Protein AF-A0A7C2E6B6-F1 (afdb_monomer_lite)

Radius of gyration: 27.92 Å; chains: 1; bounding box: 74×56×69 Å

pLDDT: mean 71.29, std 24.68, range [32.56, 98.0]

Structure (mmCIF, N/CA/C/O backbone):
data_AF-A0A7C2E6B6-F1
#
_entry.id   AF-A0A7C2E6B6-F1
#
loop_
_atom_site.group_PDB
_atom_site.id
_atom_site.type_symbol
_atom_site.label_atom_id
_atom_site.label_alt_id
_atom_site.label_comp_id
_atom_site.label_asym_id
_atom_site.label_entity_id
_atom_site.label_seq_id
_atom_site.pdbx_PDB_ins_code
_atom_site.Cartn_x
_atom_site.Cartn_y
_atom_site.Cartn_z
_atom_site.occupancy
_atom_site.B_iso_or_equiv
_atom_site.auth_seq_id
_atom_site.auth_comp_id
_atom_site.auth_asym_id
_atom_site.auth_atom_id
_atom_site.pdbx_PDB_model_num
ATOM 1 N N . MET A 1 1 ? -21.141 -40.819 -7.712 1.00 43.62 1 MET A N 1
ATOM 2 C CA . MET A 1 1 ? -22.118 -40.168 -8.617 1.00 43.62 1 MET A CA 1
ATOM 3 C C . MET A 1 1 ? -22.092 -38.669 -8.362 1.00 43.62 1 MET A C 1
ATOM 5 O O . MET A 1 1 ? -22.370 -38.271 -7.241 1.00 43.62 1 MET A O 1
ATOM 9 N N . ALA A 1 2 ? -21.717 -37.850 -9.348 1.00 41.03 2 ALA A N 1
ATOM 10 C CA . ALA A 1 2 ? -21.675 -36.394 -9.189 1.00 41.03 2 ALA A CA 1
ATOM 11 C C . ALA A 1 2 ? -23.032 -35.768 -9.557 1.00 41.03 2 ALA A C 1
ATOM 13 O O . ALA A 1 2 ? -23.533 -35.970 -10.664 1.00 41.03 2 ALA A O 1
ATOM 14 N N . LEU A 1 3 ? -23.627 -35.006 -8.636 1.00 54.31 3 LEU A N 1
ATOM 15 C CA . LEU A 1 3 ? -24.857 -34.254 -8.889 1.00 54.31 3 LEU A CA 1
ATOM 16 C C . LEU A 1 3 ? -24.557 -33.070 -9.814 1.00 54.31 3 LEU A C 1
ATOM 18 O O . LEU A 1 3 ? -23.784 -32.177 -9.474 1.00 54.31 3 LEU A O 1
ATOM 22 N N . THR A 1 4 ? -25.165 -33.058 -10.999 1.00 72.69 4 THR A N 1
ATOM 23 C CA . THR A 1 4 ? -24.934 -31.995 -11.983 1.00 72.69 4 THR A CA 1
ATOM 24 C C . THR A 1 4 ? -25.672 -30.706 -11.608 1.00 72.69 4 THR A C 1
ATOM 26 O O . THR A 1 4 ? -26.730 -30.722 -10.976 1.00 72.69 4 THR A O 1
ATOM 29 N N . ARG A 1 5 ? -25.139 -29.563 -12.062 1.00 61.56 5 ARG A N 1
ATOM 30 C CA . ARG A 1 5 ? -25.638 -28.196 -11.794 1.00 61.56 5 ARG A CA 1
ATOM 31 C C . ARG A 1 5 ? -27.146 -27.997 -12.053 1.00 61.56 5 ARG A C 1
ATOM 33 O O . ARG A 1 5 ? -27.762 -27.140 -11.428 1.00 61.56 5 ARG A O 1
ATOM 40 N N . ARG A 1 6 ? -27.757 -28.798 -12.939 1.00 60.09 6 ARG A N 1
ATOM 41 C CA . ARG A 1 6 ? -29.208 -28.784 -13.216 1.00 60.09 6 ARG A CA 1
ATOM 42 C C . ARG A 1 6 ? -30.064 -29.374 -12.088 1.00 60.09 6 ARG A C 1
ATOM 44 O O . ARG A 1 6 ? -31.202 -28.942 -11.937 1.00 60.09 6 ARG A O 1
ATOM 51 N N . SER A 1 7 ? -29.552 -30.320 -11.300 1.00 57.06 7 SER A N 1
ATOM 52 C CA . SER A 1 7 ? -30.304 -30.919 -10.187 1.00 57.06 7 SER A CA 1
ATOM 53 C C . SER A 1 7 ? -30.426 -29.965 -8.997 1.00 57.06 7 SER A C 1
ATOM 55 O O . SER A 1 7 ? -31.479 -29.903 -8.372 1.00 57.06 7 SER A O 1
ATOM 57 N N . PHE A 1 8 ? -29.390 -29.162 -8.731 1.00 56.69 8 PHE A N 1
ATOM 58 C CA . PHE A 1 8 ? -29.372 -28.211 -7.612 1.00 56.69 8 PHE A CA 1
ATOM 59 C C . PHE A 1 8 ? -30.403 -27.078 -7.782 1.00 56.69 8 PHE A C 1
ATOM 61 O O . PHE A 1 8 ? -31.086 -26.696 -6.836 1.00 56.69 8 PHE A O 1
ATOM 68 N N . LEU A 1 9 ? -30.586 -26.589 -9.015 1.00 57.53 9 LEU A N 1
ATOM 69 C CA . LEU A 1 9 ? -31.542 -25.518 -9.328 1.00 57.53 9 LEU A CA 1
ATOM 70 C C . LEU A 1 9 ? -33.015 -25.933 -9.161 1.00 57.53 9 LEU A C 1
ATOM 72 O O . LEU A 1 9 ? -33.855 -25.075 -8.905 1.00 57.53 9 LEU A O 1
ATOM 76 N N . LYS A 1 10 ? -33.340 -27.231 -9.251 1.00 48.59 10 LYS A N 1
ATOM 77 C CA . LYS A 1 10 ? -34.708 -27.723 -9.004 1.00 48.59 10 LYS A CA 1
ATOM 78 C C . LYS A 1 10 ? -35.097 -27.693 -7.523 1.00 48.59 10 LYS A C 1
ATOM 80 O O . LYS A 1 10 ? -36.277 -27.578 -7.222 1.00 48.59 10 LYS A O 1
ATOM 85 N N . ILE A 1 11 ? -34.122 -27.769 -6.614 1.00 53.91 11 ILE A N 1
ATOM 86 C CA . ILE A 1 11 ? -34.356 -27.754 -5.161 1.00 53.91 11 ILE A CA 1
ATOM 87 C C . ILE A 1 11 ? -34.730 -26.337 -4.694 1.00 53.91 11 ILE A C 1
ATOM 89 O O . ILE A 1 11 ? -35.635 -26.172 -3.883 1.00 53.91 11 ILE A O 1
ATOM 93 N N . LEU A 1 12 ? -34.100 -25.305 -5.266 1.00 50.72 12 LEU A N 1
ATOM 94 C CA . LEU A 1 12 ? -34.378 -23.901 -4.931 1.00 50.72 12 LEU A CA 1
ATOM 95 C C . LEU A 1 12 ? -35.751 -23.407 -5.422 1.00 50.72 12 LEU A C 1
ATOM 97 O O . LEU A 1 12 ? -36.333 -22.521 -4.805 1.00 50.72 12 LEU A O 1
ATOM 101 N N . ALA A 1 13 ? -36.297 -23.992 -6.492 1.00 44.94 13 ALA A N 1
ATOM 102 C CA . ALA A 1 13 ? -37.587 -23.589 -7.062 1.00 44.94 13 ALA A CA 1
ATOM 103 C C . ALA A 1 13 ? -38.821 -24.085 -6.274 1.00 44.94 13 ALA A C 1
ATOM 105 O O . ALA A 1 13 ? -39.935 -23.662 -6.571 1.00 44.94 13 ALA A O 1
ATOM 106 N N . ALA A 1 14 ? -38.644 -24.971 -5.287 1.00 43.53 14 ALA A N 1
ATOM 107 C CA . ALA A 1 14 ? -39.734 -25.559 -4.498 1.00 43.53 14 ALA A CA 1
ATOM 108 C C . ALA A 1 14 ? -39.901 -24.935 -3.092 1.00 43.53 14 ALA A C 1
ATOM 110 O O . ALA A 1 14 ? -40.748 -25.375 -2.320 1.00 43.53 14 ALA A O 1
ATOM 111 N N . GLY A 1 15 ? -39.079 -23.937 -2.739 1.00 38.78 15 GLY A N 1
ATOM 112 C CA . GLY A 1 15 ? -38.919 -23.445 -1.362 1.00 38.78 15 GLY A CA 1
ATOM 113 C C . GLY A 1 15 ? -39.832 -22.297 -0.912 1.00 38.78 15 GLY A C 1
ATOM 114 O O . GLY A 1 15 ? -39.659 -21.806 0.199 1.00 38.78 15 GLY A O 1
ATOM 115 N N . THR A 1 16 ? -40.778 -21.831 -1.732 1.00 46.28 16 THR A N 1
ATOM 116 C CA . THR A 1 16 ? -41.697 -20.735 -1.365 1.00 46.28 16 THR A CA 1
ATOM 117 C C . THR A 1 16 ? -43.050 -21.269 -0.897 1.00 46.28 16 THR A C 1
ATOM 119 O O . THR A 1 16 ? -43.982 -21.392 -1.692 1.00 46.28 16 THR A O 1
ATOM 122 N N . ALA A 1 17 ? -43.173 -21.540 0.404 1.00 37.62 17 ALA A N 1
ATOM 123 C CA . ALA A 1 17 ? -44.445 -21.818 1.071 1.00 37.62 17 ALA A CA 1
ATOM 124 C C . ALA A 1 17 ? -44.650 -20.849 2.247 1.00 37.62 17 ALA A C 1
ATOM 126 O O . ALA A 1 17 ? -43.731 -20.586 3.022 1.00 37.62 17 ALA A O 1
ATOM 127 N N . LEU A 1 18 ? -45.853 -20.280 2.342 1.00 40.56 18 LEU A N 1
ATOM 128 C CA . LEU A 1 18 ? -46.189 -19.219 3.289 1.00 40.56 18 LEU A CA 1
ATOM 129 C C . LEU A 1 18 ? -46.326 -19.745 4.725 1.00 40.56 18 LEU A C 1
ATOM 131 O O . LEU A 1 18 ? -46.885 -20.816 4.946 1.00 40.56 18 LEU A O 1
ATOM 135 N N . ALA A 1 19 ? -45.981 -18.901 5.700 1.00 36.59 19 ALA A N 1
ATOM 136 C CA . ALA A 1 19 ? -46.502 -18.993 7.062 1.00 36.59 19 ALA A CA 1
ATOM 137 C C . ALA A 1 19 ? -46.957 -17.602 7.536 1.00 36.59 19 ALA A C 1
ATOM 139 O O . ALA A 1 19 ? -46.183 -16.826 8.094 1.00 36.59 19 ALA A O 1
ATOM 140 N N . ALA A 1 20 ? -48.225 -17.271 7.282 1.00 38.84 20 ALA A N 1
ATOM 141 C CA . ALA A 1 20 ? -48.877 -16.125 7.908 1.00 38.84 20 ALA A CA 1
ATOM 142 C C . ALA A 1 20 ? -49.368 -16.520 9.314 1.00 38.84 20 ALA A C 1
ATOM 144 O O . ALA A 1 20 ? -50.011 -17.555 9.476 1.00 38.84 20 ALA A O 1
ATOM 145 N N . GLY A 1 21 ? -49.087 -15.685 10.318 1.00 33.78 21 GLY A N 1
ATOM 146 C CA . GLY A 1 21 ? -49.515 -15.853 11.713 1.00 33.78 21 GLY A CA 1
ATOM 147 C C . GLY A 1 21 ? -50.022 -14.522 12.291 1.00 33.78 21 GLY A C 1
ATOM 148 O O . GLY A 1 21 ? -49.606 -13.463 11.814 1.00 33.78 21 GLY A O 1
ATOM 149 N N . PRO A 1 22 ? -50.980 -14.530 13.236 1.00 37.94 22 PRO A N 1
ATOM 150 C CA . PRO A 1 22 ? -51.952 -13.444 13.348 1.00 37.94 22 PRO A CA 1
ATOM 151 C C . PRO A 1 22 ? -51.497 -12.225 14.162 1.00 37.94 22 PRO A C 1
ATOM 153 O O . PRO A 1 22 ? -50.759 -12.316 15.141 1.00 37.94 22 PRO A O 1
ATOM 156 N N . ARG A 1 23 ? -52.074 -11.068 13.814 1.00 44.28 23 ARG A N 1
ATOM 157 C CA . ARG A 1 23 ? -52.082 -9.868 14.661 1.00 44.28 23 ARG A CA 1
ATOM 158 C C . ARG A 1 23 ? -53.018 -10.087 15.855 1.00 44.28 23 ARG A C 1
ATOM 160 O O . ARG A 1 23 ? -54.232 -10.069 15.678 1.00 44.28 23 ARG A O 1
ATOM 167 N N . VAL A 1 24 ? -52.471 -10.188 17.064 1.00 35.06 24 VAL A N 1
ATOM 168 C CA . VAL A 1 24 ? -53.233 -10.010 18.312 1.00 35.06 24 VAL A CA 1
ATOM 169 C C . VAL A 1 24 ? -52.548 -8.936 19.147 1.00 35.06 24 VAL A C 1
ATOM 171 O O . VAL A 1 24 ? -51.492 -9.154 19.731 1.00 35.06 24 VAL A O 1
ATOM 174 N N . GLY A 1 25 ? -53.148 -7.747 19.179 1.00 42.09 25 GLY A N 1
ATOM 175 C CA . GLY A 1 25 ? -52.716 -6.671 20.061 1.00 42.09 25 GLY A CA 1
ATOM 176 C C . GLY A 1 25 ? -53.422 -6.764 21.409 1.00 42.09 25 GLY A C 1
ATOM 177 O O . GLY A 1 25 ? -54.608 -6.458 21.497 1.00 42.09 25 GLY A O 1
ATOM 178 N N . SER A 1 26 ? -52.697 -7.110 22.473 1.00 38.19 26 SER A N 1
ATOM 179 C CA . SER A 1 26 ? -53.194 -7.013 23.851 1.00 38.19 26 SER A CA 1
ATOM 180 C C . SER A 1 26 ? -52.127 -6.458 24.800 1.00 38.19 26 SER A C 1
ATOM 182 O O . SER A 1 26 ? -51.261 -7.149 25.323 1.0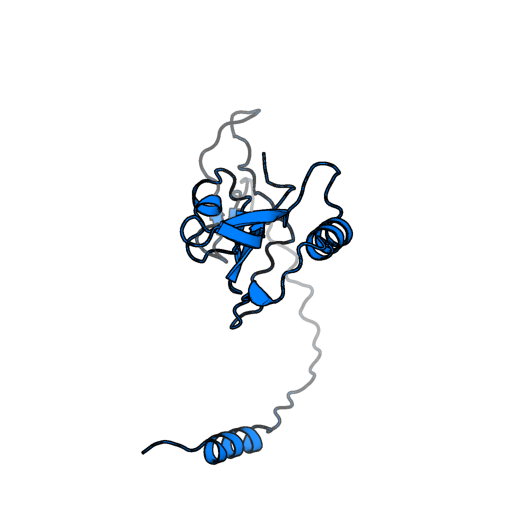0 38.19 26 SER A O 1
ATOM 184 N N . ARG A 1 27 ? -52.224 -5.141 25.006 1.00 41.56 27 ARG A N 1
ATOM 185 C CA . ARG A 1 27 ? -51.705 -4.327 26.123 1.00 41.56 27 ARG A CA 1
ATOM 186 C C . ARG A 1 27 ? -51.129 -5.115 27.327 1.00 41.56 27 ARG A C 1
ATOM 188 O O . ARG A 1 27 ? -51.830 -5.289 28.320 1.00 41.56 27 ARG A O 1
ATOM 195 N N . LEU A 1 28 ? -49.843 -5.485 27.303 1.00 38.78 28 LEU A N 1
ATOM 196 C CA . LEU A 1 28 ? -49.157 -6.016 28.500 1.00 38.78 28 LEU A CA 1
ATOM 197 C C . LEU A 1 28 ? -47.658 -5.650 28.624 1.00 38.78 28 LEU A C 1
ATOM 199 O O . LEU A 1 28 ? -46.944 -6.227 29.435 1.00 38.78 28 LEU A O 1
ATOM 203 N N . GLY A 1 29 ? -47.174 -4.664 27.857 1.00 36.28 29 GLY A N 1
ATOM 204 C CA . GLY A 1 29 ? -45.748 -4.288 27.808 1.00 36.28 29 GLY A CA 1
ATOM 205 C C . GLY A 1 29 ? -45.282 -3.180 28.769 1.00 36.28 29 GLY A C 1
ATOM 206 O O . GLY A 1 29 ? -44.091 -2.902 28.831 1.00 36.28 29 GLY A O 1
ATOM 207 N N . SER A 1 30 ? -46.177 -2.520 29.514 1.00 38.19 30 SER A N 1
ATOM 208 C CA . SER A 1 30 ? -45.861 -1.277 30.253 1.00 38.19 30 SER A CA 1
ATOM 209 C C . SER A 1 30 ? -45.691 -1.429 31.774 1.00 38.19 30 SER A C 1
ATOM 211 O O . SER A 1 30 ? -45.700 -0.431 32.493 1.00 38.19 30 SER A O 1
ATOM 213 N N . ARG A 1 31 ? -45.542 -2.657 32.297 1.00 39.28 31 ARG A N 1
ATOM 214 C CA . ARG A 1 31 ? -45.446 -2.918 33.753 1.00 39.28 31 ARG A CA 1
ATOM 215 C C . ARG A 1 31 ? -44.170 -3.624 34.237 1.00 39.28 31 ARG A C 1
ATOM 217 O O . ARG A 1 31 ? -44.100 -3.940 35.418 1.00 39.28 31 ARG A O 1
ATOM 224 N N . LEU A 1 32 ? -43.147 -3.793 33.391 1.00 35.84 32 LEU A N 1
ATOM 225 C CA . LEU A 1 32 ? -41.820 -4.293 33.810 1.00 35.84 32 LEU A CA 1
ATOM 226 C C . LEU A 1 32 ? -40.727 -3.211 33.950 1.00 35.84 32 LEU A C 1
ATOM 228 O O . LEU A 1 32 ? -39.594 -3.532 34.282 1.00 35.84 32 LEU A O 1
ATOM 232 N N . PHE A 1 33 ? -41.066 -1.926 33.793 1.00 36.03 33 PHE A N 1
ATOM 233 C CA . PHE A 1 33 ? -40.167 -0.793 34.094 1.00 36.03 33 PHE A CA 1
ATOM 234 C C . PHE A 1 33 ? -40.388 -0.181 35.491 1.00 36.03 33 PHE A C 1
ATOM 236 O O . PHE A 1 33 ? -39.982 0.945 35.769 1.00 36.03 33 PHE A O 1
ATOM 243 N N . SER A 1 34 ? -41.037 -0.913 36.400 1.00 40.44 34 SER A N 1
ATOM 244 C CA . SER A 1 34 ? -41.232 -0.484 37.785 1.00 40.44 34 SER A CA 1
ATOM 245 C C . SER A 1 34 ? -40.892 -1.618 38.747 1.00 40.44 34 SER A C 1
ATOM 247 O O . SER A 1 34 ? -41.419 -2.717 38.607 1.00 40.44 34 SER A O 1
ATOM 249 N N . ARG A 1 35 ? -40.084 -1.297 39.769 1.00 40.59 35 ARG A N 1
ATOM 250 C CA . ARG A 1 35 ? -39.689 -2.152 40.910 1.00 40.59 35 ARG A CA 1
ATOM 251 C C . ARG A 1 35 ? -38.578 -3.190 40.670 1.00 40.59 35 ARG A C 1
ATOM 253 O O . ARG A 1 35 ? -38.753 -4.364 40.965 1.00 40.59 35 ARG A O 1
ATOM 260 N N . LEU A 1 36 ? -37.364 -2.706 40.404 1.00 32.56 36 LEU A N 1
ATOM 261 C CA . LEU A 1 36 ? -36.215 -3.165 41.198 1.00 32.56 36 LEU A CA 1
ATOM 262 C C . LEU A 1 36 ? -35.623 -1.989 41.987 1.00 32.56 36 LEU A C 1
ATOM 264 O O . LEU A 1 36 ? -34.677 -1.335 41.566 1.00 32.56 36 LEU A O 1
ATOM 268 N N . ARG A 1 37 ? -36.189 -1.740 43.175 1.00 46.34 37 ARG A N 1
ATOM 269 C CA . ARG A 1 37 ? -35.421 -1.149 44.278 1.00 46.34 37 ARG A CA 1
ATOM 270 C C . ARG A 1 37 ? -34.690 -2.300 44.967 1.00 46.34 37 ARG A C 1
ATOM 272 O O . ARG A 1 37 ? -35.251 -2.918 45.866 1.00 46.34 37 ARG A O 1
ATOM 279 N N . LEU A 1 38 ? -33.474 -2.600 44.522 1.00 40.53 38 LEU A N 1
ATOM 280 C CA . LEU A 1 38 ? -32.524 -3.378 45.319 1.00 40.53 38 LEU A CA 1
ATOM 281 C C . LEU A 1 38 ? -31.778 -2.401 46.233 1.00 40.53 38 LEU A C 1
ATOM 283 O O . LEU A 1 38 ? -31.383 -1.319 45.799 1.00 40.53 38 LEU A O 1
ATOM 287 N N . GLY A 1 39 ? -31.689 -2.728 47.520 1.00 34.34 39 GLY A N 1
ATOM 288 C CA . GLY A 1 39 ? -31.231 -1.786 48.539 1.00 34.34 39 GLY A CA 1
ATOM 289 C C . GLY A 1 39 ? -29.712 -1.624 48.595 1.00 34.34 39 GLY A C 1
ATOM 290 O O . GLY A 1 39 ? -28.982 -2.594 48.434 1.00 34.34 39 GLY A O 1
ATOM 291 N N . GLY A 1 40 ? -29.265 -0.405 48.913 1.00 36.81 40 GLY A N 1
ATOM 292 C CA . GLY A 1 40 ? -28.049 -0.105 49.690 1.00 36.81 40 GLY A CA 1
ATOM 293 C C . GLY A 1 40 ? -26.661 -0.439 49.119 1.00 36.81 40 GLY A C 1
ATOM 294 O O . GLY A 1 40 ? -25.688 0.142 49.586 1.00 36.81 40 GLY A O 1
ATOM 295 N N . GLY A 1 41 ? -26.536 -1.336 48.142 1.00 40.34 41 GLY A N 1
ATOM 296 C CA . GLY A 1 41 ? -25.256 -1.769 47.578 1.00 40.34 41 GLY A CA 1
ATOM 297 C C . GLY A 1 41 ? -24.969 -1.150 46.212 1.00 40.34 41 GLY A C 1
ATOM 298 O O . GLY A 1 41 ? -25.848 -1.102 45.350 1.00 40.34 41 GLY A O 1
ATOM 299 N N . ARG A 1 42 ? -23.721 -0.719 45.981 1.00 44.25 42 ARG A N 1
ATOM 300 C CA . ARG A 1 42 ? -23.242 -0.393 44.627 1.00 44.25 42 ARG A CA 1
ATOM 301 C C . ARG A 1 42 ? -23.303 -1.668 43.780 1.00 44.25 42 ARG A C 1
ATOM 303 O O . ARG A 1 42 ? -22.657 -2.656 44.121 1.00 44.25 42 ARG A O 1
ATOM 310 N N . LEU A 1 43 ? -24.072 -1.646 42.690 1.00 44.41 43 LEU A N 1
ATOM 311 C CA . LEU A 1 43 ? -24.047 -2.724 41.700 1.00 44.41 43 LEU A CA 1
ATOM 312 C C . LEU A 1 43 ? -22.628 -2.837 41.113 1.00 44.41 43 LEU A C 1
ATOM 314 O O . LEU A 1 43 ? -21.997 -1.802 40.879 1.00 44.41 43 LEU A O 1
ATOM 318 N N . PRO A 1 44 ? -22.112 -4.055 40.875 1.00 53.09 44 PRO A N 1
ATOM 319 C CA . PRO A 1 44 ? -20.805 -4.223 40.257 1.00 53.09 44 PRO A CA 1
ATOM 320 C C . PRO A 1 44 ? -20.800 -3.633 38.844 1.00 53.09 44 PRO A C 1
ATOM 322 O O . PRO A 1 44 ? -21.740 -3.835 38.075 1.00 53.09 44 PRO A O 1
ATOM 325 N N . ALA A 1 45 ? -19.722 -2.933 38.488 1.00 56.69 45 ALA A N 1
ATOM 326 C CA . ALA A 1 45 ? -19.503 -2.492 37.118 1.00 56.69 45 ALA A CA 1
ATOM 327 C C . ALA A 1 45 ? -19.277 -3.726 36.231 1.00 56.69 45 ALA A C 1
ATOM 329 O O . ALA A 1 45 ? -18.268 -4.418 36.357 1.00 56.69 45 ALA A O 1
ATOM 330 N N . LEU A 1 46 ? -20.244 -4.018 35.363 1.00 54.12 46 LEU A N 1
ATOM 331 C CA . LEU A 1 46 ? -20.170 -5.089 34.376 1.00 54.12 46 LEU A CA 1
ATOM 332 C C . LEU A 1 46 ? -19.727 -4.500 33.033 1.00 54.12 46 LEU A C 1
ATOM 334 O O . LEU A 1 46 ? -20.348 -3.561 32.539 1.00 54.12 46 LEU A O 1
ATOM 338 N N . VAL A 1 47 ? -18.675 -5.058 32.438 1.00 57.34 47 VAL A N 1
ATOM 339 C CA . VAL A 1 47 ? -18.130 -4.644 31.134 1.00 57.34 47 VAL A CA 1
ATOM 340 C C . VAL A 1 47 ? -18.193 -5.830 30.171 1.00 57.34 47 VAL A C 1
ATOM 342 O O . VAL A 1 47 ? -18.080 -6.981 30.588 1.00 57.34 47 VAL A O 1
ATOM 345 N N . ALA A 1 48 ? -18.414 -5.583 28.880 1.00 58.28 48 ALA A N 1
ATOM 346 C CA . ALA A 1 48 ? -18.426 -6.648 27.878 1.00 58.28 48 ALA A CA 1
ATOM 347 C C . ALA A 1 48 ? -17.038 -7.300 27.745 1.00 58.28 48 ALA A C 1
ATOM 349 O O . ALA A 1 48 ? -16.034 -6.598 27.623 1.00 58.28 48 ALA A O 1
ATOM 350 N N . SER A 1 49 ? -16.985 -8.635 27.739 1.00 47.16 49 SER A N 1
ATOM 351 C CA . SER A 1 49 ? -15.735 -9.370 27.543 1.00 47.16 49 SER A CA 1
ATOM 352 C C . SER A 1 49 ? -15.191 -9.153 26.125 1.00 47.16 49 SER A C 1
ATOM 354 O O . SER A 1 49 ? -15.931 -9.365 25.158 1.00 47.16 49 SER A O 1
ATOM 356 N N . PRO A 1 50 ? -13.904 -8.790 25.960 1.00 48.56 50 PRO A N 1
ATOM 357 C CA . PRO A 1 50 ? -13.267 -8.758 24.647 1.00 48.56 50 PRO A CA 1
ATOM 358 C C . PRO A 1 50 ? -13.003 -10.168 24.087 1.00 48.56 50 PRO A C 1
ATOM 360 O O . PRO A 1 50 ? -12.843 -10.317 22.879 1.00 48.56 50 PRO A O 1
ATOM 363 N N . GLU A 1 51 ? -12.983 -11.194 24.944 1.00 45.22 51 GLU A N 1
ATOM 364 C CA . GLU A 1 51 ? -12.660 -12.586 24.593 1.00 45.22 51 GLU A CA 1
ATOM 365 C C . GLU A 1 51 ? -13.908 -13.426 24.271 1.00 45.22 51 GLU A C 1
ATOM 367 O O . GLU A 1 51 ? -13.814 -14.433 23.572 1.00 45.22 51 GLU A O 1
ATOM 372 N N . ALA A 1 52 ? -15.087 -13.012 24.756 1.00 47.94 52 ALA A N 1
ATOM 373 C CA . ALA A 1 52 ? -16.347 -13.739 24.597 1.00 47.94 52 ALA A CA 1
ATOM 374 C C . ALA A 1 52 ? -17.519 -12.781 24.275 1.00 47.94 52 ALA A C 1
ATOM 376 O O . ALA A 1 52 ? -18.054 -12.127 25.179 1.00 47.94 52 ALA A O 1
ATOM 377 N N . PRO A 1 53 ? -17.953 -12.670 23.002 1.00 51.34 53 PRO A N 1
ATOM 378 C CA . PRO A 1 53 ? -19.031 -11.761 22.624 1.00 51.34 53 PRO A CA 1
ATOM 379 C C . PRO A 1 53 ? -20.357 -12.166 23.284 1.00 51.34 53 PRO A C 1
ATOM 381 O O . PRO A 1 53 ? -20.807 -13.302 23.168 1.00 51.34 53 PRO A O 1
ATOM 384 N N . GLY A 1 54 ? -20.997 -11.209 23.961 1.00 47.06 54 GLY A N 1
ATOM 385 C CA . GLY A 1 54 ? -22.243 -11.424 24.708 1.00 47.06 54 GLY A CA 1
ATOM 386 C C . GLY A 1 54 ? -22.051 -11.781 26.187 1.00 47.06 54 GLY A C 1
ATOM 387 O O . GLY A 1 54 ? -23.029 -11.791 26.931 1.00 47.06 54 GLY A O 1
ATOM 388 N N . THR A 1 55 ? -20.819 -12.013 26.646 1.00 42.62 55 THR A N 1
ATOM 389 C CA . THR A 1 55 ? -20.518 -12.226 28.068 1.00 42.62 55 THR A CA 1
ATOM 390 C C . THR A 1 55 ? -20.188 -10.901 28.754 1.00 42.62 55 THR A C 1
ATOM 392 O O . THR A 1 55 ? -19.366 -10.126 28.265 1.00 42.62 55 THR A O 1
ATOM 395 N N . LEU A 1 56 ? -20.804 -10.645 29.911 1.00 46.47 56 LEU A N 1
ATOM 396 C CA . LEU A 1 56 ? -20.434 -9.542 30.797 1.00 46.47 56 LEU A CA 1
ATOM 397 C C . LEU A 1 56 ? -19.476 -10.047 31.881 1.00 46.47 56 LEU A C 1
ATOM 399 O O . LEU A 1 56 ? -19.768 -11.033 32.554 1.00 46.47 56 LEU A O 1
ATOM 403 N N . VAL A 1 57 ? -18.354 -9.355 32.058 1.00 55.00 57 VAL A N 1
ATOM 404 C CA . VAL A 1 57 ? -17.342 -9.628 33.084 1.00 55.00 57 VAL A CA 1
ATOM 405 C C . VAL A 1 57 ? -17.385 -8.516 34.127 1.00 55.00 57 VAL A C 1
ATOM 407 O O . VAL A 1 57 ? -17.518 -7.334 33.809 1.00 55.00 57 VAL A O 1
ATOM 410 N N . GLN A 1 58 ? -17.296 -8.906 35.393 1.00 51.91 58 GLN A N 1
ATOM 411 C CA . GLN A 1 58 ? -17.281 -7.987 36.521 1.00 51.91 58 GLN A CA 1
ATOM 412 C C . GLN A 1 58 ? -15.912 -7.315 36.644 1.00 51.91 58 GLN A C 1
ATOM 414 O O . GLN A 1 58 ? -14.898 -7.989 36.812 1.00 51.91 58 GLN A O 1
ATOM 419 N N . LEU A 1 59 ? -15.885 -5.983 36.588 1.00 54.41 59 LEU A N 1
ATOM 420 C CA . LEU A 1 59 ? -14.664 -5.196 36.715 1.00 54.41 59 LEU A CA 1
ATOM 421 C C . LEU A 1 59 ? -14.242 -5.133 38.193 1.00 54.41 59 LEU A C 1
ATOM 423 O O . LEU A 1 59 ? -14.653 -4.253 38.950 1.00 54.41 59 LEU A O 1
ATOM 427 N N . SER A 1 60 ? -13.464 -6.123 38.625 1.00 47.72 60 SER A N 1
ATOM 428 C CA . SER A 1 60 ? -12.947 -6.245 39.990 1.00 47.72 60 SER A CA 1
ATOM 429 C C . SER A 1 60 ? -11.498 -5.766 40.110 1.00 47.72 60 SER A C 1
ATOM 431 O O . SER A 1 60 ? -10.660 -6.168 39.310 1.00 47.72 60 SER A O 1
ATOM 433 N N . GLY A 1 61 ? -11.185 -5.031 41.184 1.00 50.72 61 GLY A N 1
ATOM 434 C CA . GLY A 1 61 ? -9.808 -4.866 41.673 1.00 50.72 61 GLY A CA 1
ATOM 435 C C . GLY A 1 61 ? -9.036 -3.679 41.096 1.00 50.72 61 GLY A C 1
ATOM 436 O O . GLY A 1 61 ? -8.055 -3.863 40.387 1.00 50.72 61 GLY A O 1
ATOM 437 N N . LEU A 1 62 ? -9.448 -2.457 41.440 1.00 43.38 62 LEU A N 1
ATOM 438 C CA . LEU A 1 62 ? -8.825 -1.216 40.976 1.00 43.38 62 LEU A CA 1
ATOM 439 C C . LEU A 1 62 ? -8.893 -0.126 42.100 1.00 43.38 62 LEU A C 1
ATOM 441 O O . LEU A 1 62 ? -9.996 0.015 42.620 1.00 43.38 62 LEU A O 1
ATOM 445 N N . PRO A 1 63 ? -7.820 0.655 42.461 1.00 42.69 63 PRO A N 1
ATOM 446 C CA . PRO A 1 63 ? -7.804 1.913 43.299 1.00 42.69 63 PRO A CA 1
ATOM 447 C C . PRO A 1 63 ? -7.577 3.345 42.661 1.00 42.69 63 PRO A C 1
ATOM 449 O O . PRO A 1 63 ? -6.622 3.571 41.941 1.00 42.69 63 PRO A O 1
ATOM 452 N N . GLY A 1 64 ? -8.385 4.377 42.976 1.00 44.03 64 GLY A N 1
ATOM 453 C CA . GLY A 1 64 ? -8.513 5.680 42.258 1.00 44.03 64 GLY A CA 1
ATOM 454 C C . GLY A 1 64 ? -8.724 6.882 43.179 1.00 44.03 64 GLY A C 1
ATOM 455 O O . GLY A 1 64 ? -8.178 6.854 44.273 1.00 44.03 64 GLY A O 1
ATOM 456 N N . SER A 1 65 ? -9.483 7.922 42.785 1.00 46.94 65 SER A N 1
ATOM 457 C CA . SER A 1 65 ? -9.506 9.226 43.503 1.00 46.94 65 SER A CA 1
ATOM 458 C C . SER A 1 65 ? -9.823 9.141 45.000 1.00 46.94 65 SER A C 1
ATOM 460 O O . SER A 1 65 ? -9.323 9.946 45.778 1.00 46.94 65 SER A O 1
ATOM 462 N N . ASP A 1 66 ? -10.602 8.136 45.393 1.00 45.47 66 ASP A N 1
ATOM 463 C CA . ASP A 1 66 ? -10.995 7.833 46.772 1.00 45.47 66 ASP A CA 1
ATOM 464 C C . ASP A 1 66 ? -10.587 6.397 47.178 1.00 45.47 66 ASP A C 1
ATOM 466 O O . ASP A 1 66 ? -11.086 5.834 48.149 1.00 45.47 66 ASP A O 1
ATOM 470 N N . GLY A 1 67 ? -9.663 5.783 46.428 1.00 47.09 67 GLY A N 1
ATOM 471 C CA . GLY A 1 67 ? -9.173 4.419 46.647 1.00 47.09 67 GLY A CA 1
ATOM 472 C C . GLY A 1 67 ? -9.815 3.317 45.783 1.00 47.09 67 GLY A C 1
ATOM 473 O O . GLY A 1 67 ? -9.515 2.154 46.033 1.00 47.09 67 GLY A O 1
ATOM 474 N N . GLY A 1 68 ? -10.626 3.641 44.748 1.00 38.09 68 GLY A N 1
ATOM 475 C CA . GLY A 1 68 ? -11.131 2.720 43.678 1.00 38.09 68 GLY A CA 1
ATOM 476 C C . GLY A 1 68 ? -10.844 3.182 42.204 1.00 38.09 68 GLY A C 1
ATOM 477 O O . GLY A 1 68 ? -11.296 4.277 41.892 1.00 38.09 68 GLY A O 1
ATOM 478 N N . VAL A 1 69 ? -10.053 2.501 41.321 1.00 37.34 69 VAL A N 1
ATOM 479 C CA . VAL A 1 69 ? -9.433 3.124 40.090 1.00 37.34 69 VAL A CA 1
ATOM 480 C C . VAL A 1 69 ? -10.469 3.337 38.996 1.00 37.34 69 VAL A C 1
ATOM 482 O O . VAL A 1 69 ? -11.420 2.578 38.817 1.00 37.34 69 VAL A O 1
ATOM 485 N N . ALA A 1 70 ? -10.127 4.308 38.157 1.00 39.62 70 ALA A N 1
ATOM 486 C CA . ALA A 1 70 ? -10.139 4.186 36.711 1.00 39.62 70 ALA A CA 1
ATOM 487 C C . ALA A 1 70 ? -10.223 2.737 36.189 1.00 39.62 70 ALA A C 1
ATOM 489 O O . ALA A 1 70 ? -9.227 2.046 35.982 1.00 39.62 70 ALA A O 1
ATOM 490 N N . VAL A 1 71 ? -11.453 2.337 35.878 1.00 37.53 71 VAL A N 1
ATOM 491 C CA . VAL A 1 71 ? -11.897 2.466 34.485 1.00 37.53 71 VAL A CA 1
ATOM 492 C C . VAL A 1 71 ? -10.763 2.145 33.512 1.00 37.53 71 VAL A C 1
ATOM 494 O O . VAL A 1 71 ? -9.994 3.020 33.111 1.00 37.53 71 VAL A O 1
ATOM 497 N N . ALA A 1 72 ? -10.690 0.880 33.102 1.00 43.50 72 ALA A N 1
ATOM 498 C CA . ALA A 1 72 ? -10.024 0.558 31.855 1.00 43.50 72 ALA A CA 1
ATOM 499 C C . ALA A 1 72 ? -10.654 1.409 30.744 1.00 43.50 72 ALA A C 1
ATOM 501 O O . ALA A 1 72 ? -11.8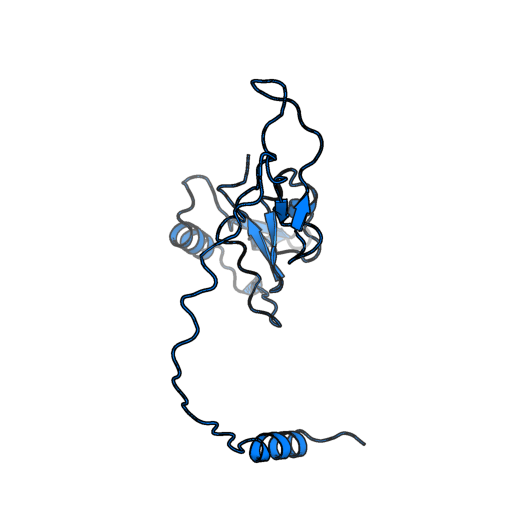79 1.567 30.707 1.00 43.50 72 ALA A O 1
ATOM 502 N N . TYR A 1 73 ? -9.837 1.901 29.812 1.00 38.59 73 TYR A N 1
ATOM 503 C CA . TYR A 1 73 ? -10.369 2.321 28.527 1.00 38.59 73 TYR A CA 1
ATOM 504 C C . TYR A 1 73 ? -11.045 1.098 27.905 1.00 38.59 73 TYR A C 1
ATOM 506 O O . TYR A 1 73 ? -10.392 0.237 27.314 1.00 38.59 73 TYR A O 1
ATOM 514 N N . ALA A 1 74 ? -12.375 1.056 27.985 1.00 43.66 74 ALA A N 1
ATOM 515 C CA . ALA A 1 74 ? -13.125 0.598 26.841 1.00 43.66 74 ALA A CA 1
ATOM 516 C C . ALA A 1 74 ? -12.691 1.530 25.710 1.00 43.66 74 ALA A C 1
ATOM 518 O O . ALA A 1 74 ? -13.191 2.647 25.588 1.00 43.66 74 ALA A O 1
ATOM 519 N N . ALA A 1 75 ? -11.704 1.090 24.927 1.00 45.41 75 ALA A N 1
ATOM 520 C CA . ALA A 1 75 ? -11.607 1.555 23.565 1.00 45.41 75 ALA A CA 1
ATOM 521 C C . ALA A 1 75 ? -13.003 1.305 23.005 1.00 45.41 75 ALA A C 1
ATOM 523 O O . ALA A 1 75 ? -13.417 0.147 22.872 1.00 45.41 75 ALA A O 1
ATOM 524 N N . GLU A 1 76 ? -13.751 2.386 22.767 1.00 44.16 76 GLU A N 1
ATOM 525 C CA . GLU A 1 76 ? -14.907 2.319 21.894 1.00 44.16 76 GLU A CA 1
ATOM 526 C C . GLU A 1 76 ? -14.434 1.493 20.703 1.00 44.16 76 GLU A C 1
ATOM 528 O O . GLU A 1 76 ? -13.364 1.781 20.151 1.00 44.16 76 GLU A O 1
ATOM 533 N N . ARG A 1 77 ? -15.148 0.409 20.360 1.00 45.72 77 ARG A N 1
ATOM 534 C CA . ARG A 1 77 ? -14.911 -0.235 19.066 1.00 45.72 77 ARG A CA 1
ATOM 535 C C . ARG A 1 77 ? -14.987 0.912 18.084 1.00 45.72 77 ARG A C 1
ATOM 537 O O . ARG A 1 77 ? -16.072 1.484 17.951 1.00 45.72 77 ARG A O 1
ATOM 544 N N . SER A 1 78 ? -13.8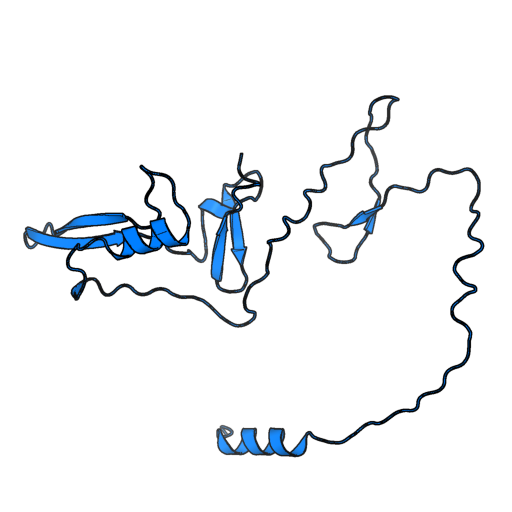52 1.299 17.494 1.00 50.19 78 SER A N 1
ATOM 545 C CA . SER A 1 78 ? -13.863 2.433 16.590 1.00 50.19 78 SER A CA 1
ATOM 546 C C . SER A 1 78 ? -14.922 2.092 15.561 1.00 50.19 78 SER A C 1
ATOM 548 O O . SER A 1 78 ? -14.996 0.941 15.112 1.00 50.19 78 SER A O 1
ATOM 550 N N . ALA A 1 79 ? -15.836 3.031 15.302 1.00 46.44 79 ALA A N 1
ATOM 551 C CA . ALA A 1 79 ? -17.133 2.758 14.667 1.00 46.44 79 ALA A CA 1
ATOM 552 C C . ALA A 1 79 ? -17.020 2.387 13.166 1.00 46.44 79 ALA A C 1
ATOM 554 O O . ALA A 1 79 ? -17.900 2.674 12.367 1.00 46.44 79 ALA A O 1
ATOM 555 N N . ARG A 1 80 ? -15.869 1.820 12.795 1.00 53.81 80 ARG A N 1
ATOM 556 C CA . ARG A 1 80 ? -15.336 1.452 11.491 1.00 53.81 80 ARG A CA 1
ATOM 557 C C . ARG A 1 80 ? -14.687 0.057 11.506 1.00 53.81 80 ARG A C 1
ATOM 559 O O . ARG A 1 80 ? -14.060 -0.311 10.514 1.00 53.81 80 ARG A O 1
ATOM 566 N N . THR A 1 81 ? -14.793 -0.736 12.585 1.00 62.06 81 THR A N 1
ATOM 567 C CA . THR A 1 81 ? -14.449 -2.177 12.550 1.00 62.06 81 THR A CA 1
ATOM 568 C C . THR A 1 81 ? -15.523 -2.967 11.784 1.00 62.06 81 THR A C 1
ATOM 570 O O . THR A 1 81 ? -16.125 -3.907 12.298 1.00 62.06 81 THR A O 1
ATOM 573 N N . GLU A 1 82 ? -15.771 -2.564 10.538 1.00 67.94 82 GLU A N 1
ATOM 574 C CA . GLU A 1 82 ? -16.651 -3.257 9.602 1.00 67.94 82 GLU A CA 1
ATOM 575 C C . GLU A 1 82 ? -16.028 -4.620 9.259 1.00 67.94 82 GLU A C 1
ATOM 577 O O . GLU A 1 82 ? -14.885 -4.659 8.785 1.00 67.94 82 GLU A O 1
ATOM 582 N N . PRO A 1 83 ? -16.725 -5.748 9.486 1.00 71.62 83 PRO A N 1
ATOM 583 C CA . PRO A 1 83 ? -16.100 -7.074 9.503 1.00 71.62 83 PRO A CA 1
ATOM 584 C C . PRO A 1 83 ? -15.479 -7.478 8.160 1.00 71.62 83 PRO A C 1
ATOM 586 O O . PRO A 1 83 ? -14.441 -8.141 8.122 1.00 71.62 83 PRO A O 1
ATOM 589 N N . GLY A 1 84 ? -16.077 -7.042 7.051 1.00 80.75 84 GLY A N 1
ATOM 590 C CA . GLY A 1 84 ? -15.765 -7.549 5.719 1.00 80.75 84 GLY A CA 1
ATOM 591 C C . GLY A 1 84 ? -17.036 -7.734 4.900 1.00 80.75 84 GLY A C 1
ATOM 592 O O . GLY A 1 84 ? -18.135 -7.766 5.450 1.00 80.75 84 GLY A O 1
ATOM 593 N N . GLU A 1 85 ? -16.893 -7.923 3.593 1.00 85.38 85 GLU A N 1
ATOM 594 C CA . GLU A 1 85 ? -17.910 -8.678 2.860 1.00 85.38 85 GLU A CA 1
ATOM 595 C C . GLU A 1 85 ? -17.710 -10.177 3.143 1.00 85.38 85 GLU A C 1
ATOM 597 O O . GLU A 1 85 ? -16.802 -10.812 2.600 1.00 85.38 85 GLU A O 1
ATOM 602 N N . ALA A 1 86 ? -18.536 -10.742 4.027 1.00 86.19 86 ALA A N 1
ATOM 603 C CA . ALA A 1 86 ? -18.411 -12.134 4.456 1.00 86.19 86 ALA A CA 1
ATOM 604 C C . ALA A 1 86 ? -18.433 -13.119 3.267 1.00 86.19 86 ALA A C 1
ATOM 606 O O . ALA A 1 86 ? -19.245 -13.008 2.346 1.00 86.19 86 ALA A O 1
ATOM 607 N N . GLY A 1 87 ? -17.528 -14.102 3.288 1.00 88.44 87 GLY A N 1
ATOM 608 C CA . GLY A 1 87 ? -17.404 -15.117 2.235 1.00 88.44 87 GLY A CA 1
ATOM 609 C C . GLY A 1 87 ? -16.739 -14.649 0.931 1.00 88.44 87 GLY A C 1
ATOM 610 O O . GLY A 1 87 ? -16.650 -15.439 -0.010 1.00 88.44 87 GLY A O 1
ATOM 611 N N . ARG A 1 88 ? -16.248 -13.405 0.852 1.00 91.50 88 ARG A N 1
ATOM 612 C CA . ARG A 1 88 ? -15.442 -12.896 -0.273 1.00 91.50 88 ARG A CA 1
ATOM 613 C C . ARG A 1 88 ? -13.974 -12.737 0.124 1.00 91.50 88 ARG A C 1
ATOM 615 O O . ARG A 1 88 ? -13.638 -12.748 1.303 1.00 91.50 88 ARG A O 1
ATOM 622 N N . ARG A 1 89 ? -13.088 -12.617 -0.869 1.00 91.50 89 ARG A N 1
ATOM 623 C CA . ARG A 1 89 ? -11.665 -12.287 -0.683 1.00 91.50 89 ARG A CA 1
ATOM 624 C C . ARG A 1 89 ? -11.226 -11.322 -1.779 1.00 91.50 89 ARG A C 1
ATOM 626 O O . ARG A 1 89 ? -11.393 -11.630 -2.958 1.00 91.50 89 ARG A O 1
ATOM 633 N N . TRP A 1 90 ? -10.684 -10.172 -1.395 1.00 95.00 90 TRP A N 1
ATOM 634 C CA . TRP A 1 90 ? -10.206 -9.159 -2.337 1.00 95.00 90 TRP A CA 1
ATOM 635 C C . TRP A 1 90 ? -8.755 -9.413 -2.747 1.00 95.00 90 TRP A C 1
ATOM 637 O O . TRP A 1 90 ? -7.900 -9.680 -1.905 1.00 95.00 90 TRP A O 1
ATOM 647 N N . ILE A 1 91 ? -8.475 -9.311 -4.048 1.00 95.00 91 ILE A N 1
ATOM 648 C CA . ILE A 1 91 ? -7.139 -9.477 -4.633 1.00 95.00 91 ILE A CA 1
ATOM 649 C C . ILE A 1 91 ? -6.930 -8.365 -5.663 1.00 95.00 91 ILE A C 1
ATOM 651 O O . ILE A 1 91 ? -7.824 -8.071 -6.454 1.00 95.00 91 ILE A O 1
ATOM 655 N N . MET A 1 92 ? -5.738 -7.769 -5.667 1.00 96.06 92 MET A N 1
ATOM 656 C CA . MET A 1 92 ? -5.289 -6.826 -6.689 1.00 96.06 92 MET A CA 1
ATOM 657 C C . MET A 1 92 ? -4.175 -7.477 -7.511 1.00 96.06 92 MET A C 1
ATOM 659 O O . MET A 1 92 ? -3.209 -7.988 -6.947 1.00 96.06 92 MET A O 1
ATOM 663 N N . VAL A 1 93 ? -4.300 -7.442 -8.838 1.00 97.00 93 VAL A N 1
ATOM 664 C CA . VAL A 1 93 ? -3.267 -7.898 -9.778 1.00 97.00 93 VAL A CA 1
ATOM 665 C C . VAL A 1 93 ? -2.876 -6.713 -10.650 1.00 97.00 93 VAL A C 1
ATOM 667 O O . VAL A 1 93 ? -3.745 -6.050 -11.212 1.00 97.00 93 VAL A O 1
ATOM 670 N N . ILE A 1 94 ? -1.575 -6.440 -10.743 1.00 97.19 94 ILE A N 1
ATOM 671 C CA . ILE A 1 94 ? -1.017 -5.343 -11.538 1.00 97.19 94 ILE A CA 1
ATOM 672 C C . ILE A 1 94 ? -0.206 -5.963 -12.675 1.00 97.19 94 ILE A C 1
ATOM 674 O O . ILE A 1 94 ? 0.760 -6.685 -12.433 1.00 97.19 94 ILE A O 1
ATOM 678 N N . ASP A 1 95 ? -0.614 -5.690 -13.912 1.00 97.00 95 ASP A N 1
ATOM 679 C CA . ASP A 1 95 ? 0.083 -6.139 -15.117 1.00 97.00 95 ASP A CA 1
ATOM 680 C C . ASP A 1 95 ? 1.295 -5.233 -15.385 1.00 97.00 95 ASP A C 1
ATOM 682 O O . ASP A 1 95 ? 1.166 -4.139 -15.940 1.00 97.00 95 ASP A O 1
ATOM 686 N N . LEU A 1 96 ? 2.477 -5.681 -14.954 1.00 95.56 96 LEU A N 1
ATOM 687 C CA . LEU A 1 96 ? 3.722 -4.919 -15.095 1.00 95.56 96 LEU A CA 1
ATOM 688 C C . LEU A 1 96 ? 4.141 -4.731 -16.561 1.00 95.56 96 LEU A C 1
ATOM 690 O O . LEU A 1 96 ? 4.782 -3.733 -16.869 1.00 95.56 96 LEU A O 1
ATOM 694 N N . ALA A 1 97 ? 3.732 -5.620 -17.476 1.00 94.69 97 ALA A N 1
ATOM 695 C CA . ALA A 1 97 ? 4.057 -5.498 -18.901 1.00 94.69 97 ALA A CA 1
ATOM 696 C C . ALA A 1 97 ? 3.305 -4.342 -19.589 1.00 94.69 97 ALA A C 1
ATOM 698 O O . ALA A 1 97 ? 3.682 -3.925 -20.682 1.00 94.69 97 ALA A O 1
ATOM 699 N N . LYS A 1 98 ? 2.251 -3.817 -18.948 1.00 96.25 98 LYS A N 1
ATOM 700 C CA . LYS A 1 98 ? 1.493 -2.637 -19.392 1.00 96.25 98 LYS A CA 1
ATOM 701 C C . LYS A 1 98 ? 1.791 -1.379 -18.575 1.00 96.25 98 LYS A C 1
ATOM 703 O O . LYS A 1 98 ? 1.193 -0.341 -18.842 1.00 96.25 98 LYS A O 1
ATOM 708 N N . CYS A 1 99 ? 2.656 -1.455 -17.562 1.00 97.06 99 CYS A N 1
ATOM 709 C CA . CYS A 1 99 ? 2.993 -0.290 -16.757 1.00 97.06 99 CYS A CA 1
ATOM 710 C C . CYS A 1 99 ? 4.033 0.565 -17.492 1.00 97.06 99 CYS A C 1
ATOM 712 O O . CYS A 1 99 ? 5.162 0.135 -17.702 1.00 97.06 99 CYS A O 1
ATOM 714 N N . ASP A 1 100 ? 3.638 1.778 -17.865 1.00 97.00 100 ASP A N 1
ATOM 715 C CA . ASP A 1 100 ? 4.431 2.765 -18.609 1.00 97.00 100 ASP A CA 1
ATOM 716 C C . ASP A 1 100 ? 5.123 3.806 -17.709 1.00 97.00 100 ASP A C 1
ATOM 718 O O . ASP A 1 100 ? 5.862 4.659 -18.194 1.00 97.00 100 ASP A O 1
ATOM 722 N N . GLY A 1 101 ? 4.872 3.752 -16.398 1.00 97.00 101 GLY A N 1
ATOM 723 C CA . GLY A 1 101 ? 5.413 4.701 -15.430 1.00 97.00 101 GLY A CA 1
ATOM 724 C C . GLY A 1 101 ? 4.612 5.998 -15.266 1.00 97.00 101 GLY A C 1
ATOM 725 O O . GLY A 1 101 ? 5.059 6.861 -14.516 1.00 97.00 101 GLY A O 1
ATOM 726 N N . CYS A 1 102 ? 3.424 6.151 -15.870 1.00 97.38 102 CYS A N 1
ATOM 727 C CA . CYS A 1 102 ? 2.659 7.416 -15.894 1.00 97.38 102 CYS A CA 1
ATOM 728 C C . CYS A 1 102 ? 2.230 8.005 -14.528 1.00 97.38 102 CYS A C 1
ATOM 730 O O . CYS A 1 102 ? 1.794 9.152 -14.466 1.00 97.38 102 CYS A O 1
ATOM 732 N N . 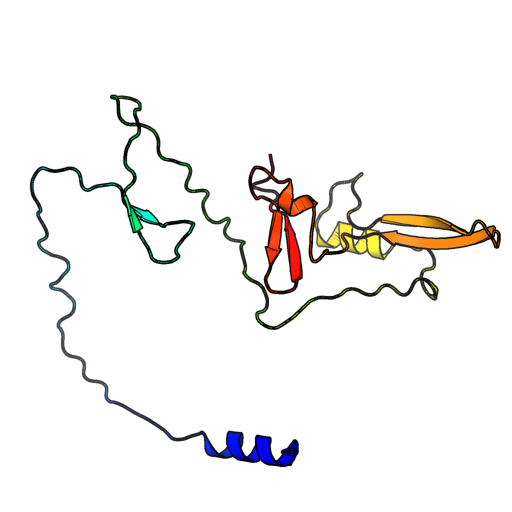ARG A 1 103 ? 2.324 7.242 -13.427 1.00 97.38 103 ARG A N 1
ATOM 733 C CA . ARG A 1 103 ? 1.938 7.625 -12.045 1.00 97.38 103 ARG A CA 1
ATOM 734 C C . ARG A 1 103 ? 0.468 8.030 -11.833 1.00 97.38 103 ARG A C 1
ATOM 736 O O . ARG A 1 103 ? 0.121 8.441 -10.725 1.00 97.38 103 ARG A O 1
ATOM 743 N N . GLU A 1 104 ? -0.428 7.856 -12.807 1.00 97.88 104 GLU A N 1
ATOM 744 C CA . GLU A 1 104 ? -1.852 8.198 -12.625 1.00 97.88 104 GLU A CA 1
ATOM 745 C C . GLU A 1 104 ? -2.506 7.352 -11.510 1.00 97.88 104 GLU A C 1
ATOM 747 O O . GLU A 1 104 ? -3.361 7.842 -10.780 1.00 97.88 104 GLU A O 1
ATOM 752 N N . CYS A 1 105 ? -2.025 6.125 -11.264 1.00 97.31 105 CYS A N 1
ATOM 753 C CA . CYS A 1 105 ? -2.434 5.319 -10.108 1.00 97.31 105 CYS A CA 1
ATOM 754 C C . CYS A 1 105 ? -2.056 5.954 -8.752 1.00 97.31 105 CYS A C 1
ATOM 756 O O . CYS A 1 105 ? -2.850 5.904 -7.812 1.00 97.31 105 CYS A O 1
ATOM 758 N N . THR A 1 106 ? -0.887 6.600 -8.652 1.00 97.62 106 THR A N 1
ATOM 759 C CA . THR A 1 106 ? -0.473 7.383 -7.476 1.00 97.62 106 THR A CA 1
ATOM 760 C C . THR A 1 106 ? -1.372 8.602 -7.311 1.00 97.62 106 THR A C 1
ATOM 762 O O . THR A 1 106 ? -1.920 8.809 -6.231 1.00 97.62 106 THR A O 1
ATOM 765 N N . ARG A 1 107 ? -1.603 9.359 -8.390 1.00 97.00 107 ARG A N 1
ATOM 766 C CA . ARG A 1 107 ? -2.471 10.545 -8.377 1.00 97.00 107 ARG A CA 1
ATOM 767 C C . ARG A 1 107 ? -3.904 10.211 -7.956 1.00 97.00 107 ARG A C 1
ATOM 769 O O . ARG A 1 107 ? -4.443 10.879 -7.077 1.00 97.00 107 ARG A O 1
ATOM 776 N N . ALA A 1 108 ? -4.493 9.163 -8.530 1.00 97.62 108 ALA A N 1
ATOM 777 C CA . ALA A 1 108 ? -5.835 8.701 -8.193 1.00 97.62 108 ALA A CA 1
ATOM 778 C C . ALA A 1 108 ? -5.934 8.243 -6.729 1.00 97.62 108 ALA A C 1
ATOM 780 O O . ALA A 1 108 ? -6.883 8.606 -6.038 1.00 97.62 108 ALA A O 1
ATOM 781 N N . CYS A 1 109 ? -4.936 7.507 -6.225 1.00 96.88 109 CYS A N 1
ATOM 782 C CA . CYS A 1 109 ? -4.885 7.082 -4.825 1.00 96.88 109 CYS A CA 1
ATOM 783 C C . CYS A 1 109 ? -4.809 8.283 -3.866 1.00 96.88 109 CYS A C 1
ATOM 785 O O . CYS A 1 109 ? -5.617 8.384 -2.942 1.00 96.88 109 CYS A O 1
ATOM 787 N N . THR A 1 110 ? -3.903 9.231 -4.128 1.00 96.81 110 THR A N 1
ATOM 788 C CA . THR A 1 110 ? -3.759 10.464 -3.343 1.00 96.81 110 THR A CA 1
ATOM 789 C C . THR A 1 110 ? -5.041 11.298 -3.342 1.00 96.81 110 THR A C 1
ATOM 791 O O . THR A 1 110 ? -5.456 11.762 -2.281 1.00 96.81 110 THR A O 1
ATOM 794 N N . ALA A 1 111 ? -5.704 11.439 -4.495 1.00 95.62 111 ALA A N 1
ATOM 795 C CA . ALA A 1 111 ? -6.958 12.181 -4.619 1.00 95.62 111 ALA A CA 1
ATOM 796 C C . ALA A 1 111 ? -8.134 11.504 -3.888 1.00 95.62 111 ALA A C 1
ATOM 798 O O . ALA A 1 111 ? -8.874 12.179 -3.180 1.00 95.62 111 ALA A O 1
ATOM 799 N N . MET A 1 112 ? -8.290 10.182 -4.019 1.00 96.75 112 MET A N 1
ATOM 800 C CA . MET A 1 112 ? -9.390 9.428 -3.396 1.00 96.75 112 MET A CA 1
ATOM 801 C C . MET A 1 112 ? -9.275 9.314 -1.872 1.00 96.75 112 MET A C 1
ATOM 803 O O . MET A 1 112 ? -10.293 9.200 -1.191 1.00 96.75 112 MET A O 1
ATOM 807 N N . HIS A 1 113 ? -8.053 9.323 -1.336 1.00 93.19 113 HIS A N 1
ATOM 808 C CA . HIS A 1 113 ? -7.797 9.161 0.098 1.00 93.19 113 HIS A CA 1
ATOM 809 C C . HIS A 1 113 ? -7.336 10.444 0.804 1.00 93.19 113 HIS A C 1
ATOM 811 O O . HIS A 1 113 ? -7.017 10.393 1.989 1.00 93.19 113 HIS A O 1
ATOM 817 N N . PHE A 1 114 ? -7.315 11.584 0.102 1.00 94.00 114 PHE A N 1
ATOM 818 C CA . PHE A 1 114 ? -6.858 12.880 0.623 1.00 94.00 114 PHE A CA 1
ATOM 819 C C . PHE A 1 114 ? -5.457 12.808 1.260 1.00 94.00 114 PHE A C 1
ATOM 821 O O . PHE A 1 114 ? -5.195 13.406 2.305 1.00 94.00 114 PHE A O 1
ATOM 828 N N . VAL A 1 115 ? -4.557 12.036 0.640 1.00 93.81 115 VAL A N 1
ATOM 829 C CA . VAL A 1 115 ? -3.214 11.778 1.181 1.00 93.81 115 VAL A CA 1
ATOM 830 C C . VAL A 1 115 ? -2.411 13.090 1.204 1.00 93.81 115 VAL A C 1
ATOM 832 O O . VAL A 1 115 ? -2.333 13.758 0.169 1.00 93.81 115 VAL A O 1
ATOM 835 N N . PRO A 1 116 ? -1.805 13.485 2.344 1.00 92.25 116 PRO A N 1
ATOM 836 C CA . PRO A 1 116 ? -1.026 14.718 2.428 1.00 92.25 116 PRO A CA 1
ATOM 837 C C . PRO A 1 116 ? 0.156 14.754 1.452 1.00 92.25 116 PRO A C 1
ATOM 839 O O . PRO A 1 116 ? 0.744 13.725 1.111 1.00 92.25 116 PRO A O 1
ATOM 842 N N . SER A 1 117 ? 0.552 15.961 1.044 1.00 89.94 117 SER A N 1
ATOM 843 C CA . SER A 1 117 ? 1.730 16.168 0.200 1.00 89.94 117 SER A CA 1
ATOM 844 C C . SER A 1 117 ? 2.992 15.565 0.834 1.00 89.94 117 SER A C 1
ATOM 846 O O . SER A 1 117 ? 3.213 15.647 2.041 1.00 89.94 117 SER A O 1
ATOM 848 N N . GLY A 1 118 ? 3.824 14.929 0.004 1.00 90.75 118 GLY A N 1
ATOM 849 C CA . GLY A 1 118 ? 5.018 14.203 0.453 1.00 90.75 118 GLY A CA 1
ATOM 850 C C . GLY A 1 118 ? 4.774 12.746 0.872 1.00 90.75 118 GLY A C 1
ATOM 851 O O . GLY A 1 118 ? 5.742 12.042 1.150 1.00 90.75 118 GLY A O 1
ATOM 852 N N . GLN A 1 119 ? 3.526 12.264 0.874 1.00 94.00 119 GLN A N 1
ATOM 853 C CA . GLN A 1 119 ? 3.187 10.858 1.112 1.00 94.00 119 GLN A CA 1
ATOM 854 C C . GLN A 1 119 ? 2.581 10.206 -0.141 1.00 94.00 119 GLN A C 1
ATOM 856 O O . GLN A 1 119 ? 1.779 10.810 -0.849 1.00 94.00 119 GLN A O 1
ATOM 861 N N . GLU A 1 120 ? 2.940 8.946 -0.399 1.00 95.88 120 GLU A N 1
ATOM 862 C CA . GLU A 1 120 ? 2.417 8.143 -1.512 1.00 95.88 120 GLU A CA 1
ATOM 863 C C . GLU A 1 120 ? 2.086 6.732 -1.007 1.00 95.88 120 GLU A C 1
ATOM 865 O O . GLU A 1 120 ? 2.987 5.967 -0.666 1.00 95.88 120 GLU A O 1
ATOM 870 N N . TRP A 1 121 ? 0.800 6.368 -0.947 1.00 95.81 121 TRP A N 1
ATOM 871 C CA . TRP A 1 121 ? 0.370 5.025 -0.508 1.00 95.81 121 TRP A CA 1
ATOM 872 C C . TRP A 1 121 ? 0.537 3.948 -1.592 1.00 95.81 121 TRP A C 1
ATOM 874 O O . TRP A 1 121 ? 0.619 2.758 -1.287 1.00 95.81 121 TRP A O 1
ATOM 884 N N . ILE A 1 122 ? 0.616 4.370 -2.856 1.00 97.31 122 ILE A N 1
ATOM 885 C CA . ILE A 1 122 ? 1.109 3.572 -3.978 1.00 97.31 122 ILE A CA 1
ATOM 886 C C . ILE A 1 122 ? 2.190 4.379 -4.692 1.00 97.31 122 ILE A C 1
ATOM 888 O O . ILE A 1 122 ? 1.915 5.419 -5.292 1.00 97.31 122 ILE A O 1
ATOM 892 N N . ARG A 1 123 ? 3.430 3.897 -4.626 1.00 96.88 123 ARG A N 1
ATOM 893 C CA . ARG A 1 123 ? 4.578 4.526 -5.286 1.00 96.88 123 ARG A CA 1
ATOM 894 C C . ARG A 1 123 ? 5.000 3.703 -6.493 1.00 96.88 123 ARG A C 1
ATOM 896 O O . ARG A 1 123 ? 5.124 2.484 -6.395 1.00 96.88 123 ARG A O 1
ATOM 903 N N . VAL A 1 124 ? 5.225 4.369 -7.621 1.00 98.00 124 VAL A N 1
ATOM 904 C CA . VAL A 1 124 ? 5.838 3.756 -8.806 1.00 98.00 124 VAL A CA 1
ATOM 905 C C . VAL A 1 124 ? 7.348 3.950 -8.729 1.00 98.00 124 VAL A C 1
ATOM 907 O O . VAL A 1 124 ? 7.818 5.081 -8.563 1.00 98.00 124 VAL A O 1
ATOM 910 N N . TYR A 1 125 ? 8.082 2.845 -8.824 1.00 97.25 125 TYR A N 1
ATOM 911 C CA . TYR A 1 125 ? 9.540 2.803 -8.865 1.00 97.25 125 TYR A CA 1
ATOM 912 C C . TYR A 1 125 ? 10.015 2.516 -10.290 1.00 97.25 125 TYR A C 1
ATOM 914 O O . TYR A 1 125 ? 9.449 1.648 -10.958 1.00 97.25 125 TYR A O 1
ATOM 922 N N . GLU A 1 126 ? 11.055 3.222 -10.732 1.00 96.94 126 GLU A N 1
ATOM 923 C CA . GLU A 1 126 ? 11.874 2.778 -11.861 1.00 96.94 126 GLU A CA 1
ATOM 924 C C . GLU A 1 126 ? 12.764 1.637 -11.368 1.00 96.94 126 GLU A C 1
ATOM 926 O O . GLU A 1 126 ? 13.456 1.781 -10.357 1.00 96.94 126 GLU A O 1
ATOM 931 N N . MET A 1 127 ? 12.723 0.504 -12.057 1.00 95.88 127 MET A N 1
ATOM 932 C CA . MET A 1 127 ? 13.537 -0.667 -11.765 1.00 95.88 127 MET A CA 1
ATOM 933 C C . MET A 1 127 ? 14.381 -0.997 -12.991 1.00 95.88 127 MET A C 1
ATOM 935 O O . MET A 1 127 ? 13.933 -0.829 -14.126 1.00 95.88 127 MET A O 1
ATOM 939 N N . ARG A 1 128 ? 15.589 -1.514 -12.765 1.00 95.56 128 ARG A N 1
ATOM 940 C CA . ARG A 1 128 ? 16.433 -2.083 -13.814 1.00 95.56 128 ARG A CA 1
ATOM 941 C C . ARG A 1 128 ? 16.644 -3.563 -13.533 1.00 95.56 128 ARG A C 1
ATOM 943 O O . ARG A 1 128 ? 16.824 -3.951 -12.385 1.00 95.56 128 ARG A O 1
ATOM 950 N N . ASP A 1 129 ? 16.570 -4.375 -14.575 1.00 93.75 129 ASP A N 1
ATOM 951 C CA . ASP A 1 129 ? 16.909 -5.792 -14.522 1.00 93.75 129 ASP A CA 1
ATOM 952 C C . ASP A 1 129 ? 18.432 -5.965 -14.644 1.00 93.75 129 ASP A C 1
ATOM 954 O O . ASP A 1 129 ? 19.032 -5.478 -15.604 1.00 93.75 129 ASP A O 1
ATOM 958 N N . ASP A 1 130 ? 19.065 -6.637 -13.679 1.00 92.94 130 ASP A N 1
ATOM 959 C CA . ASP A 1 130 ? 20.531 -6.767 -13.618 1.00 92.94 130 ASP A CA 1
ATOM 960 C C . ASP A 1 130 ? 21.113 -7.644 -14.741 1.00 92.94 130 ASP A C 1
ATOM 962 O O . ASP A 1 130 ? 22.266 -7.467 -15.132 1.00 92.94 130 ASP A O 1
ATOM 966 N N . ALA A 1 131 ? 20.332 -8.594 -15.268 1.00 93.88 131 ALA A N 1
ATOM 967 C CA . ALA A 1 131 ? 20.795 -9.557 -16.267 1.00 93.88 131 ALA A CA 1
ATOM 968 C C . ALA A 1 131 ? 20.674 -9.028 -17.705 1.00 93.88 131 ALA A C 1
ATOM 970 O O . ALA A 1 131 ? 21.491 -9.357 -18.564 1.00 93.88 131 ALA A O 1
ATOM 971 N N . THR A 1 1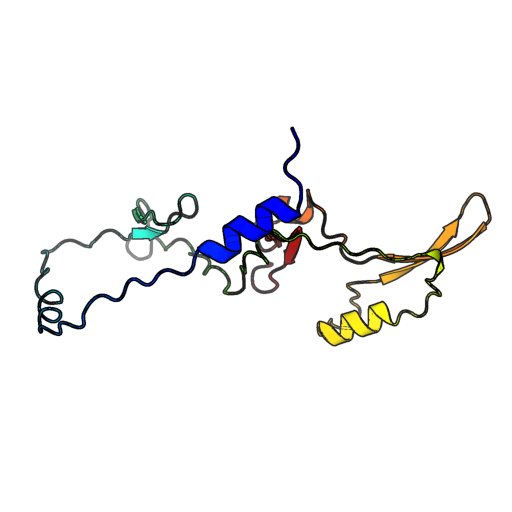32 ? 19.647 -8.222 -17.977 1.00 93.44 132 THR A N 1
ATOM 972 C CA . THR A 1 132 ? 19.321 -7.705 -19.315 1.00 93.44 132 THR A CA 1
ATOM 973 C C . THR A 1 132 ? 19.533 -6.200 -19.459 1.00 93.44 132 THR A C 1
ATOM 975 O O . THR A 1 132 ? 19.527 -5.687 -20.576 1.00 93.44 132 THR A O 1
ATOM 978 N N . GLY A 1 133 ? 19.692 -5.467 -18.353 1.00 93.06 133 GLY A N 1
ATOM 979 C CA . GLY A 1 133 ? 19.791 -4.007 -18.333 1.00 93.06 133 GLY A CA 1
ATOM 980 C C . GLY A 1 133 ? 18.478 -3.275 -18.638 1.00 93.06 133 GLY A C 1
ATOM 981 O O . GLY A 1 133 ? 18.469 -2.040 -18.630 1.00 93.06 133 GLY A O 1
ATOM 982 N N . ASN A 1 134 ? 17.383 -4.001 -18.894 1.00 94.00 134 ASN A N 1
ATOM 983 C CA . ASN A 1 134 ? 16.082 -3.437 -19.249 1.00 94.00 134 ASN A CA 1
ATOM 984 C C . ASN A 1 134 ? 15.477 -2.633 -18.092 1.00 94.00 134 ASN A C 1
ATOM 986 O O . ASN A 1 134 ? 15.577 -3.026 -16.930 1.00 94.00 134 ASN A O 1
ATOM 990 N N . VAL A 1 135 ? 14.814 -1.524 -18.423 1.00 94.56 135 VAL A N 1
ATOM 991 C CA . VAL A 1 135 ? 14.068 -0.700 -17.462 1.00 94.56 135 VAL A CA 1
ATOM 992 C C . VAL A 1 135 ? 12.601 -1.115 -17.462 1.00 94.56 135 VAL A C 1
ATOM 994 O O . VAL A 1 135 ? 12.010 -1.301 -18.525 1.00 94.56 135 VAL A O 1
ATOM 997 N N . TYR A 1 136 ? 12.009 -1.237 -16.277 1.00 95.38 136 TYR A N 1
ATOM 998 C CA . TYR A 1 136 ? 10.584 -1.499 -16.091 1.00 95.38 136 TYR A CA 1
ATOM 999 C C . TYR A 1 136 ? 10.040 -0.742 -14.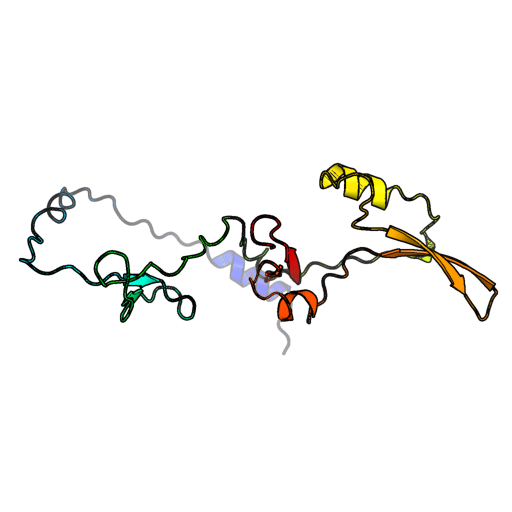876 1.00 95.38 136 TYR A C 1
ATOM 1001 O O . TYR A 1 136 ? 10.785 -0.305 -13.998 1.00 95.38 136 TYR A O 1
ATOM 1009 N N . TRP A 1 137 ? 8.719 -0.593 -14.818 1.00 97.94 137 TRP A N 1
ATOM 1010 C CA . TRP A 1 137 ? 8.044 0.182 -13.781 1.00 97.94 137 TRP A CA 1
ATOM 1011 C C . TRP A 1 137 ? 7.346 -0.738 -12.785 1.00 97.94 137 TRP A C 1
ATOM 1013 O O . TRP A 1 137 ? 6.597 -1.636 -13.169 1.00 97.94 137 TRP A O 1
ATOM 1023 N N . LEU A 1 138 ? 7.571 -0.503 -11.491 1.00 97.44 138 LEU A N 1
ATOM 1024 C CA . LEU A 1 138 ? 7.014 -1.316 -10.411 1.00 97.44 138 LEU A CA 1
ATOM 1025 C C . LEU A 1 138 ? 6.140 -0.464 -9.474 1.00 97.44 138 LEU A C 1
ATOM 1027 O O . LEU A 1 138 ? 6.660 0.182 -8.559 1.00 97.44 138 LEU A O 1
ATOM 1031 N N . PRO A 1 139 ? 4.808 -0.457 -9.661 1.00 97.94 139 PRO A N 1
ATOM 1032 C CA . PRO A 1 139 ? 3.871 0.090 -8.686 1.00 97.94 139 PRO A CA 1
ATOM 1033 C C . PRO A 1 139 ? 3.852 -0.767 -7.414 1.00 97.94 139 PRO A C 1
ATOM 1035 O O . PRO A 1 139 ? 3.654 -1.981 -7.465 1.00 97.94 139 PRO A O 1
ATOM 1038 N N . ARG A 1 140 ? 4.038 -0.132 -6.256 1.00 97.44 140 ARG A N 1
ATOM 1039 C CA . ARG A 1 140 ? 4.070 -0.780 -4.937 1.00 97.44 140 ARG A CA 1
ATOM 1040 C C . ARG A 1 140 ? 3.011 -0.172 -4.011 1.00 97.44 140 ARG A C 1
ATOM 1042 O O . ARG A 1 140 ? 3.308 0.806 -3.325 1.00 97.44 140 ARG A O 1
ATOM 1049 N N . PRO A 1 141 ? 1.781 -0.714 -3.995 1.00 97.19 141 PRO A N 1
ATOM 1050 C CA . PRO A 1 141 ? 0.799 -0.440 -2.950 1.00 97.19 141 PRO A CA 1
ATOM 1051 C C . PRO A 1 141 ? 1.064 -1.300 -1.701 1.00 97.19 141 PRO A C 1
ATOM 1053 O O . PRO A 1 141 ? 1.948 -2.162 -1.684 1.00 97.19 141 PRO A O 1
ATOM 1056 N N . CYS A 1 142 ? 0.238 -1.136 -0.663 1.00 96.50 142 CYS A N 1
ATOM 1057 C CA . CYS A 1 142 ? 0.103 -2.155 0.378 1.00 96.50 142 CYS A CA 1
ATOM 1058 C C . CYS A 1 142 ? -0.391 -3.479 -0.237 1.00 96.50 142 CYS A C 1
ATOM 1060 O O . CYS A 1 142 ? -1.461 -3.525 -0.840 1.00 96.50 142 CYS A O 1
ATOM 1062 N N . MET A 1 143 ? 0.362 -4.565 -0.037 1.00 96.81 143 MET A N 1
ATOM 1063 C CA . MET A 1 143 ? 0.077 -5.886 -0.624 1.00 96.81 143 MET A CA 1
ATOM 1064 C C . MET A 1 143 ? -1.031 -6.680 0.095 1.00 96.81 143 MET A C 1
ATOM 1066 O O . MET A 1 143 ? -1.299 -7.815 -0.283 1.00 96.81 143 MET A O 1
ATOM 1070 N N . GLN A 1 144 ? -1.653 -6.120 1.142 1.00 96.62 144 GLN A N 1
ATOM 1071 C CA . GLN A 1 144 ? -2.776 -6.730 1.877 1.00 96.62 144 GLN A CA 1
ATOM 1072 C C . GLN A 1 144 ? -2.508 -8.166 2.383 1.00 96.62 144 GLN A C 1
ATOM 1074 O O . GLN A 1 144 ? -3.395 -9.018 2.395 1.00 96.62 144 GLN A O 1
ATOM 1079 N N . CYS A 1 145 ? -1.270 -8.436 2.817 1.00 95.69 145 CYS A N 1
ATOM 1080 C CA . CYS A 1 145 ? -0.751 -9.766 3.157 1.00 95.69 145 CYS A CA 1
ATOM 1081 C C . CYS A 1 145 ? -1.684 -10.594 4.064 1.00 95.69 145 CYS A C 1
ATOM 1083 O O . CYS A 1 145 ? -2.309 -10.060 4.980 1.00 95.69 145 CYS A O 1
ATOM 1085 N N . ASP A 1 146 ? -1.736 -11.915 3.866 1.00 93.75 146 ASP A N 1
ATOM 1086 C CA . ASP A 1 146 ? -2.528 -12.828 4.714 1.00 93.75 146 ASP A CA 1
ATOM 1087 C C . ASP A 1 146 ? -1.934 -13.067 6.101 1.00 93.75 146 ASP A C 1
ATOM 1089 O O . ASP A 1 146 ? -2.673 -13.256 7.063 1.00 93.75 146 ASP A O 1
ATOM 1093 N N . ASN A 1 147 ? -0.611 -12.965 6.227 1.00 94.38 147 ASN A N 1
ATOM 1094 C CA . ASN A 1 147 ? 0.109 -13.030 7.496 1.00 94.38 147 ASN A CA 1
ATOM 1095 C C . ASN A 1 147 ? 0.832 -11.689 7.759 1.00 94.38 147 ASN A C 1
ATOM 1097 O O . ASN A 1 147 ? 2.060 -11.633 7.676 1.00 94.38 147 ASN A O 1
ATOM 1101 N N . PRO A 1 148 ? 0.100 -10.578 7.978 1.00 96.44 148 PRO A N 1
ATOM 1102 C CA . PRO A 1 148 ? 0.668 -9.231 7.954 1.00 96.44 148 PRO A CA 1
ATOM 1103 C C . PRO A 1 148 ? 1.524 -8.948 9.206 1.00 96.44 148 PRO A C 1
ATOM 1105 O O . PRO A 1 148 ? 0.984 -8.897 10.315 1.00 96.44 148 PRO A O 1
ATOM 1108 N N . PRO A 1 149 ? 2.844 -8.701 9.077 1.00 95.94 149 PRO A N 1
ATOM 1109 C CA . PRO A 1 149 ? 3.695 -8.397 10.232 1.00 95.94 149 PRO A CA 1
ATOM 1110 C C . PRO A 1 149 ? 3.327 -7.054 10.885 1.00 95.94 149 PRO A C 1
ATOM 1112 O O . PRO A 1 149 ? 3.414 -6.920 12.102 1.00 95.94 149 PRO A O 1
ATOM 1115 N N . CYS A 1 150 ? 2.828 -6.093 10.099 1.00 95.25 150 CYS A N 1
ATOM 1116 C CA . CYS A 1 150 ? 2.365 -4.783 10.564 1.00 95.25 150 CYS A CA 1
ATOM 1117 C C . CYS A 1 150 ? 1.131 -4.829 11.485 1.00 95.25 150 CYS A C 1
ATOM 1119 O O . CYS A 1 150 ? 0.896 -3.872 12.217 1.00 95.25 150 CYS A O 1
ATOM 1121 N N . VAL A 1 151 ? 0.352 -5.918 11.473 1.00 94.44 151 VAL A N 1
ATOM 1122 C CA . VAL A 1 151 ? -0.736 -6.143 12.443 1.00 94.44 151 VAL A CA 1
ATOM 1123 C C . VAL A 1 151 ? -0.170 -6.700 13.746 1.00 94.44 151 VAL A C 1
ATOM 1125 O O . VAL A 1 151 ? -0.490 -6.207 14.819 1.00 94.44 151 VAL A O 1
ATOM 1128 N N . LYS A 1 152 ? 0.731 -7.687 13.658 1.00 90.94 152 LYS A N 1
ATOM 1129 C CA . LYS A 1 152 ? 1.316 -8.365 14.829 1.00 90.94 152 LYS A CA 1
ATOM 1130 C C . LYS A 1 152 ? 2.122 -7.444 15.741 1.00 90.94 152 LYS A C 1
ATOM 1132 O O . LYS A 1 152 ? 2.191 -7.694 16.936 1.00 90.94 152 LYS A O 1
ATOM 1137 N N . VAL A 1 153 ? 2.767 -6.430 15.166 1.00 96.06 153 VAL A N 1
ATOM 1138 C CA . VAL A 1 153 ? 3.634 -5.496 15.898 1.00 96.06 153 VAL A CA 1
ATOM 1139 C C . VAL A 1 153 ? 2.876 -4.295 16.478 1.00 96.06 153 VAL A C 1
ATOM 1141 O O . VAL A 1 153 ? 3.459 -3.532 17.237 1.00 96.06 153 VAL A O 1
ATOM 1144 N N . CYS A 1 154 ? 1.599 -4.088 16.130 1.00 90.38 154 CYS A N 1
ATOM 1145 C CA . CYS A 1 154 ? 0.862 -2.895 16.546 1.00 90.38 154 CYS A CA 1
ATOM 1146 C C . CYS A 1 154 ? 0.423 -3.003 18.022 1.00 90.38 154 CYS A C 1
ATOM 1148 O O . CYS A 1 154 ? -0.504 -3.761 18.311 1.00 90.38 154 CYS A O 1
ATOM 1150 N N . PRO A 1 155 ? 1.012 -2.235 18.962 1.00 91.19 155 PRO A N 1
ATOM 1151 C CA . PRO A 1 155 ? 0.749 -2.410 20.395 1.00 91.19 155 PRO A CA 1
ATOM 1152 C C . PRO A 1 155 ? -0.665 -1.969 20.793 1.00 91.19 155 PRO A C 1
ATOM 1154 O O . PRO A 1 155 ? -1.229 -2.469 21.760 1.00 91.19 155 PRO A O 1
ATOM 1157 N N . VAL A 1 156 ? -1.244 -1.035 20.035 1.00 89.81 156 VAL A N 1
ATOM 1158 C CA . VAL A 1 156 ? -2.580 -0.476 20.271 1.00 89.81 156 VAL A CA 1
ATOM 1159 C C . VAL A 1 156 ? -3.676 -1.156 19.452 1.00 89.81 156 VAL A C 1
ATOM 1161 O O . VAL A 1 156 ? -4.834 -0.777 19.599 1.00 89.81 156 VAL A O 1
ATOM 1164 N N . SER A 1 157 ? -3.356 -2.134 18.595 1.00 87.88 157 SER A N 1
ATOM 1165 C CA . SER A 1 157 ? -4.292 -2.760 17.639 1.00 87.88 157 SER A CA 1
ATOM 1166 C C . SER A 1 157 ? -5.031 -1.752 16.738 1.00 87.88 157 SER A C 1
ATOM 1168 O O . SER A 1 157 ? -6.231 -1.878 16.491 1.00 87.88 157 SER A O 1
ATOM 1170 N N . ALA A 1 158 ? -4.315 -0.732 16.253 1.00 91.75 158 ALA A N 1
ATOM 1171 C CA . ALA A 1 158 ? -4.801 0.205 15.234 1.00 91.75 158 ALA A CA 1
ATOM 1172 C C . ALA A 1 158 ? -4.802 -0.404 13.818 1.00 91.75 158 ALA A C 1
ATOM 1174 O O . ALA A 1 158 ? -5.465 0.114 12.925 1.00 91.75 158 ALA A O 1
ATOM 1175 N N . THR A 1 159 ? -4.083 -1.507 13.597 1.00 92.75 159 THR A N 1
ATOM 1176 C CA . THR A 1 159 ? -4.114 -2.294 12.357 1.00 92.75 159 THR A CA 1
ATOM 1177 C C . THR A 1 159 ? -4.714 -3.674 12.622 1.00 92.75 159 THR A C 1
ATOM 1179 O O . THR A 1 159 ? -4.432 -4.297 13.644 1.00 92.75 159 THR A O 1
ATOM 1182 N N . TRP A 1 160 ? -5.550 -4.170 11.706 1.00 92.50 160 TRP A N 1
ATOM 1183 C CA . TRP A 1 160 ? -6.146 -5.512 11.785 1.00 92.50 160 TRP A CA 1
ATOM 1184 C C . TRP A 1 160 ? -6.456 -6.067 10.391 1.00 92.50 160 TRP A C 1
ATOM 1186 O O . TRP A 1 160 ? -6.486 -5.331 9.408 1.00 92.50 160 TRP A O 1
ATOM 1196 N N . LYS A 1 161 ? -6.688 -7.378 10.297 1.00 90.81 161 LYS A N 1
ATOM 1197 C CA . LYS A 1 161 ? -7.120 -8.066 9.070 1.00 90.81 161 LYS A CA 1
ATOM 1198 C C . LYS A 1 161 ? -8.638 -8.288 9.144 1.00 90.81 161 LYS A C 1
ATOM 1200 O O . LYS A 1 161 ? -9.118 -8.836 10.133 1.00 90.81 161 LYS A O 1
ATOM 1205 N N . ARG A 1 162 ? -9.381 -7.854 8.123 1.00 90.94 162 ARG A N 1
ATOM 1206 C CA . ARG A 1 162 ? -10.821 -8.117 7.937 1.00 90.94 162 ARG A CA 1
ATOM 1207 C C . ARG A 1 162 ? -11.060 -9.511 7.357 1.00 90.94 162 ARG A C 1
ATOM 1209 O O . ARG A 1 162 ? -10.164 -10.118 6.764 1.00 90.94 162 ARG A O 1
ATOM 1216 N N . GLU A 1 163 ? -12.287 -10.007 7.497 1.00 89.31 163 GLU A N 1
ATOM 1217 C CA . GLU A 1 163 ? -12.706 -11.320 6.987 1.00 89.31 163 GLU A CA 1
ATOM 1218 C C . GLU A 1 163 ? -12.556 -11.423 5.459 1.00 89.31 163 GLU A C 1
ATOM 1220 O O . GLU A 1 163 ? -12.193 -12.479 4.931 1.00 89.31 163 GLU A O 1
ATOM 1225 N N . ASP A 1 164 ? -12.740 -10.300 4.759 1.00 92.56 164 ASP A N 1
ATOM 1226 C CA . ASP A 1 164 ? -12.631 -10.173 3.301 1.00 92.56 164 ASP A CA 1
ATOM 1227 C C . ASP A 1 164 ? -11.187 -10.090 2.768 1.00 92.56 164 ASP A C 1
ATOM 1229 O O . ASP A 1 164 ? -10.959 -9.919 1.568 1.00 92.56 164 ASP A O 1
ATOM 1233 N N . GLY A 1 165 ? -10.194 -10.249 3.645 1.00 92.00 165 GLY A N 1
ATOM 1234 C CA . GLY A 1 165 ? -8.782 -10.268 3.279 1.00 92.00 165 GLY A CA 1
ATOM 1235 C C . GLY A 1 165 ? -8.096 -8.900 3.279 1.00 92.00 165 GLY A C 1
ATOM 1236 O O . GLY A 1 165 ? -6.886 -8.853 3.068 1.00 92.00 165 GLY A O 1
ATOM 1237 N N . ILE A 1 166 ? -8.793 -7.797 3.559 1.00 94.56 166 ILE A N 1
ATOM 1238 C CA . ILE A 1 166 ? -8.171 -6.465 3.604 1.00 94.56 166 ILE A CA 1
ATOM 1239 C C . ILE A 1 166 ? -7.504 -6.224 4.970 1.00 94.56 166 ILE A C 1
ATOM 1241 O O . ILE A 1 166 ? -8.084 -6.495 6.020 1.00 94.56 166 ILE A O 1
ATOM 1245 N N . VAL A 1 167 ? -6.276 -5.699 4.971 1.00 95.00 167 VAL A N 1
ATOM 1246 C CA . VAL A 1 167 ? -5.624 -5.126 6.155 1.00 95.00 167 VAL A CA 1
ATOM 1247 C C . VAL A 1 167 ? -6.076 -3.675 6.292 1.00 95.00 167 VAL A C 1
ATOM 1249 O O . VAL A 1 167 ? -5.807 -2.841 5.428 1.00 95.00 167 VAL A O 1
ATOM 1252 N N . MET A 1 168 ? -6.763 -3.376 7.388 1.00 92.88 168 MET A N 1
ATOM 1253 C CA . MET A 1 168 ? -7.198 -2.029 7.735 1.00 92.88 168 MET A CA 1
ATOM 1254 C C . MET A 1 168 ? -6.180 -1.326 8.623 1.00 92.88 168 MET A C 1
ATOM 1256 O O . MET A 1 168 ? -5.422 -1.964 9.358 1.00 92.88 168 MET A O 1
ATOM 1260 N N . GLN A 1 169 ? -6.232 0.003 8.592 1.00 91.62 169 GLN A N 1
ATOM 1261 C CA . GLN A 1 169 ? -5.498 0.881 9.487 1.00 91.62 169 GLN A CA 1
ATOM 1262 C C . GLN A 1 169 ? -6.441 1.981 9.989 1.00 91.62 169 GLN A C 1
ATOM 1264 O O . GLN A 1 169 ? -7.132 2.630 9.206 1.00 91.62 169 GLN A O 1
ATOM 1269 N N . ASP A 1 170 ? -6.494 2.157 11.306 1.00 90.94 170 ASP A N 1
ATOM 1270 C CA . ASP A 1 170 ? -7.266 3.189 11.986 1.00 90.94 170 ASP A CA 1
ATOM 1271 C C . ASP A 1 170 ? -6.341 4.337 12.399 1.00 90.94 170 ASP A C 1
ATOM 1273 O O . ASP A 1 170 ? -5.599 4.259 13.381 1.00 90.94 170 ASP A O 1
ATOM 1277 N N . THR A 1 171 ? -6.410 5.427 11.639 1.00 87.50 171 THR A N 1
ATOM 1278 C CA . THR A 1 171 ? -5.676 6.671 11.898 1.00 87.50 171 THR A CA 1
ATOM 1279 C C . THR A 1 171 ? -6.074 7.371 13.192 1.00 87.50 171 THR A C 1
ATOM 1281 O O . THR A 1 171 ? -5.281 8.160 13.687 1.00 87.50 171 THR A O 1
ATOM 1284 N N . SER A 1 172 ? -7.253 7.095 13.763 1.00 87.69 172 SER A N 1
ATOM 1285 C CA . SER A 1 172 ? -7.669 7.678 15.049 1.00 87.69 172 SER A CA 1
ATOM 1286 C C . SER A 1 172 ? -7.188 6.894 16.270 1.00 87.69 172 SER A C 1
ATOM 1288 O O . SER A 1 172 ? -7.183 7.432 17.373 1.00 87.69 172 SER A O 1
ATOM 1290 N N . ARG A 1 173 ? -6.765 5.638 16.077 1.00 86.50 173 ARG A N 1
ATOM 1291 C CA . ARG A 1 173 ? -6.255 4.756 17.137 1.00 86.50 173 ARG A CA 1
ATOM 1292 C C . ARG A 1 173 ? -4.729 4.617 17.130 1.00 86.50 173 ARG A C 1
ATOM 1294 O O . ARG A 1 173 ? -4.158 4.134 18.104 1.00 86.50 173 ARG A O 1
ATOM 1301 N N . CYS A 1 174 ? -4.075 4.985 16.030 1.00 88.19 174 CYS A N 1
ATOM 1302 C CA . CYS A 1 174 ? -2.620 4.960 15.917 1.00 88.19 174 CYS A CA 1
ATOM 1303 C C . CYS A 1 174 ? -1.991 6.063 16.782 1.00 88.19 174 CYS A C 1
ATOM 1305 O O . CYS A 1 174 ? -2.429 7.211 16.717 1.00 88.19 174 CYS A O 1
ATOM 1307 N N . ILE A 1 175 ? -0.963 5.697 17.552 1.00 88.94 175 ILE A N 1
ATOM 1308 C CA . ILE A 1 175 ? -0.138 6.593 18.381 1.00 88.94 175 ILE A CA 1
ATOM 1309 C C . ILE A 1 175 ? 1.304 6.625 17.872 1.00 88.94 175 ILE A C 1
ATOM 1311 O O . ILE A 1 175 ? 1.673 5.659 17.161 1.00 88.94 175 ILE A O 1
#

Secondary structure (DSSP, 8-state):
-PPPHHHHHHHHTT--------------SSSSSS-----SPPPP-EEE-SSSTT-EEE------TTSS----------TT----STT--------GGG--S--HHHHHHHHHHTPPTT--SSEEEEEE-TTT--EEEEEE-----SS-HHHHT-TT--EEE-TTSPEEE-TTT--

Sequence (175 aa):
MALTRRSFLKILAAGTALAAGPRVGSRLGSRLFSRLRLGGGRLPALVASPEAPGTLVQLSGLPGSDGGVAVAYAAERSARTEPGEAGRRWIMVIDLAKCDGCRECTRACTAMHFVPSGQEWIRVYEMRDDATGNVYWLPRPCMQCDNPPCVKVCPVSATWKREDGIVMQDTSRCI

Foldseek 3Di:
DDDDPVVVVVVVVVPDDDDDDDDDDDDDDPPPVDDDPDDDDDDFDWDADPVDGPDTDGPDDAQVPPTHDDDDPPPPPPPPVPQAPAPAADADDDDQVPDPPPCVVQVVVCVVVVPDPPDTQWDKDWDADPPPRDITIDIDHPRLDPPDVVQVPQPQNQWDAHNRSGIDGHPVRHD